Protein AF-A0A373BH10-F1 (afdb_monomer_lite)

Foldseek 3Di:
DPPCQPAPLVLCVQLVVLCLVVVVVCLVVLPDPLCLLPVLFDVVLLVCLLVCNVPPDVVSVVSLLCSLVVGDLVSQLVNLLVLVVGDCSCVSLVSSVHDPVLNVCSPVSPPC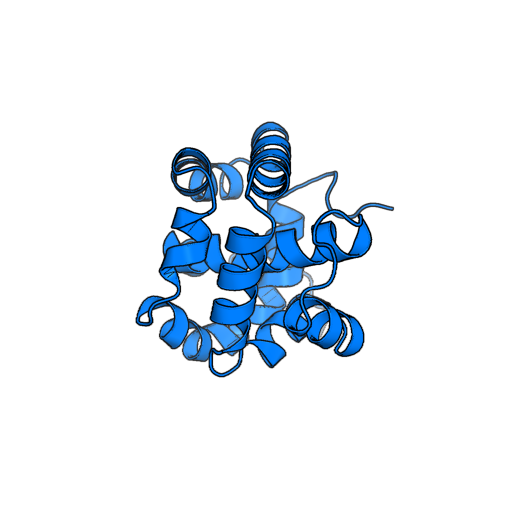PPPVNVVSSSSVSSVSSCSNSVVVVVPDPPPVPPPDDD

Structure (mmCIF, N/CA/C/O backbone):
data_AF-A0A373BH10-F1
#
_entry.id   AF-A0A373BH10-F1
#
loop_
_atom_site.group_PDB
_atom_site.id
_atom_site.type_symbol
_atom_site.label_atom_id
_atom_site.label_alt_id
_atom_site.label_comp_id
_atom_site.label_asym_id
_atom_site.label_entity_id
_atom_site.label_seq_id
_atom_site.pdbx_PDB_ins_code
_atom_site.Cartn_x
_atom_site.Cartn_y
_atom_site.Cartn_z
_atom_site.occupancy
_atom_site.B_iso_or_equiv
_atom_site.auth_seq_id
_atom_site.auth_comp_id
_atom_site.auth_asym_id
_atom_site.auth_atom_id
_atom_site.pdbx_PDB_model_num
ATOM 1 N N . MET A 1 1 ? -3.180 19.905 -7.928 1.00 34.56 1 MET A N 1
ATOM 2 C CA . MET A 1 1 ? -4.440 19.768 -7.172 1.00 34.56 1 MET A CA 1
ATOM 3 C C . MET A 1 1 ? -4.443 18.346 -6.662 1.00 34.56 1 MET A C 1
ATOM 5 O O . MET A 1 1 ? -4.764 17.440 -7.419 1.00 34.56 1 MET A O 1
ATOM 9 N N . ASP A 1 2 ? -3.934 18.172 -5.445 1.00 39.19 2 ASP A N 1
ATOM 10 C CA . ASP A 1 2 ? -3.845 16.901 -4.733 1.00 39.19 2 ASP A CA 1
ATOM 11 C C . ASP A 1 2 ? -5.236 16.294 -4.561 1.00 39.19 2 ASP A C 1
ATOM 13 O O . ASP A 1 2 ? -5.977 16.649 -3.647 1.00 39.19 2 ASP A O 1
ATOM 17 N N . TYR A 1 3 ? -5.592 15.374 -5.456 1.00 44.69 3 TYR A N 1
ATOM 18 C CA . TYR A 1 3 ? -6.850 14.620 -5.417 1.00 44.69 3 TYR A CA 1
ATOM 19 C C . TYR A 1 3 ? -7.019 13.789 -4.133 1.00 44.69 3 TYR A C 1
ATOM 21 O O . TYR A 1 3 ? -8.109 13.298 -3.859 1.00 44.69 3 TYR A O 1
ATOM 29 N N . PHE A 1 4 ? -5.952 13.638 -3.346 1.00 44.34 4 PHE A N 1
ATOM 30 C CA . PHE A 1 4 ? -5.971 12.934 -2.071 1.00 44.34 4 PHE A CA 1
ATOM 31 C C . PHE A 1 4 ? -6.701 13.746 -0.984 1.00 44.34 4 PHE A C 1
ATOM 33 O O . PHE A 1 4 ? -7.519 13.207 -0.255 1.00 44.34 4 PHE A O 1
ATOM 40 N N . SER A 1 5 ? -6.525 15.075 -0.957 1.00 43.53 5 SER A N 1
ATOM 41 C CA . SER A 1 5 ? -6.780 15.910 0.230 1.00 43.53 5 SER A CA 1
ATOM 42 C C . SER A 1 5 ? -8.254 16.153 0.610 1.00 43.53 5 SER A C 1
ATOM 44 O O . SER A 1 5 ? -8.510 16.936 1.525 1.00 43.53 5 SER A O 1
ATOM 46 N N . THR A 1 6 ? -9.249 15.593 -0.084 1.00 51.81 6 THR A N 1
ATOM 47 C CA . THR A 1 6 ? -10.666 15.902 0.224 1.00 51.81 6 THR A CA 1
ATOM 48 C C . THR A 1 6 ? -11.520 14.680 0.550 1.00 51.81 6 THR A C 1
ATOM 50 O O . THR A 1 6 ? -12.593 14.846 1.137 1.00 51.81 6 THR A O 1
ATOM 53 N N . ASN A 1 7 ? -11.088 13.455 0.221 1.00 64.00 7 ASN A N 1
ATOM 54 C CA . ASN A 1 7 ? -11.848 12.267 0.602 1.00 64.00 7 ASN A CA 1
ATOM 55 C C . ASN A 1 7 ? -11.078 10.960 0.337 1.00 64.00 7 ASN A C 1
ATOM 57 O O . ASN A 1 7 ? -11.044 10.492 -0.802 1.00 64.00 7 ASN A O 1
ATOM 61 N N . PHE A 1 8 ? -10.564 10.307 1.384 1.00 67.75 8 PHE A N 1
ATOM 62 C CA . PHE A 1 8 ? -10.016 8.944 1.298 1.00 67.75 8 PHE A CA 1
ATOM 63 C C . PHE A 1 8 ? -10.971 7.971 0.581 1.00 67.75 8 PHE A C 1
ATOM 65 O O . PHE A 1 8 ? -10.543 7.169 -0.243 1.00 67.75 8 PHE A O 1
ATOM 72 N N . LYS A 1 9 ? -12.287 8.106 0.801 1.00 70.44 9 LYS A N 1
ATOM 73 C CA . LYS A 1 9 ? -13.305 7.303 0.109 1.00 70.44 9 LYS A CA 1
ATOM 74 C C . LYS A 1 9 ? -13.446 7.652 -1.376 1.00 70.44 9 LYS A C 1
ATOM 76 O O . LYS A 1 9 ? -13.688 6.757 -2.175 1.00 70.44 9 LYS A O 1
ATOM 81 N N . ALA A 1 10 ? -13.292 8.918 -1.775 1.00 70.38 10 ALA A N 1
ATOM 82 C CA . ALA A 1 10 ? -13.313 9.283 -3.197 1.00 70.38 10 ALA A CA 1
ATOM 83 C C . ALA A 1 10 ? -12.036 8.833 -3.907 1.00 70.38 10 ALA A C 1
ATOM 85 O O . ALA A 1 10 ? -12.121 8.344 -5.027 1.00 70.38 10 ALA A O 1
ATOM 86 N N . PHE A 1 11 ? -10.879 8.950 -3.247 1.00 68.94 11 PHE A N 1
ATOM 87 C CA . PHE A 1 11 ? -9.632 8.357 -3.719 1.00 68.94 11 PHE A CA 1
ATOM 88 C C . PHE A 1 11 ? -9.819 6.855 -3.923 1.00 68.94 11 PHE A C 1
ATOM 90 O O . PHE A 1 11 ? -9.593 6.360 -5.022 1.00 68.94 11 PHE A O 1
ATOM 97 N N . PHE A 1 12 ? -10.323 6.161 -2.900 1.00 71.88 12 PHE A N 1
ATOM 98 C CA . PHE A 1 12 ? -10.641 4.747 -2.989 1.00 71.88 12 PHE A CA 1
ATOM 99 C C . PHE A 1 12 ? -11.562 4.495 -4.187 1.00 71.88 12 PHE A C 1
ATOM 101 O O . PHE A 1 12 ? -11.124 3.917 -5.163 1.00 71.88 12 PHE A O 1
ATOM 108 N N . ASN A 1 13 ? -12.771 5.046 -4.238 1.00 72.88 13 ASN A N 1
ATOM 109 C CA . ASN A 1 13 ? -13.687 4.794 -5.355 1.00 72.88 13 ASN A CA 1
ATOM 110 C C . ASN A 1 13 ? -13.104 5.123 -6.747 1.00 72.88 13 ASN A C 1
ATOM 112 O O . ASN A 1 13 ? -13.363 4.379 -7.690 1.00 72.88 13 ASN A O 1
ATOM 116 N N . ALA A 1 14 ? -12.306 6.186 -6.886 1.00 72.62 14 ALA A N 1
ATOM 117 C CA . ALA A 1 14 ? -11.743 6.610 -8.169 1.00 72.62 14 ALA A CA 1
ATOM 118 C C . ALA A 1 14 ? -10.752 5.596 -8.755 1.00 72.62 14 ALA A C 1
ATOM 120 O O . ALA A 1 14 ? -10.848 5.259 -9.933 1.00 72.62 14 ALA A O 1
ATOM 121 N N . TYR A 1 15 ? -9.816 5.098 -7.945 1.00 70.56 15 TYR A N 1
ATOM 122 C CA . TYR A 1 15 ? -8.812 4.136 -8.414 1.00 70.56 15 TYR A CA 1
ATOM 123 C C . TYR A 1 15 ? -9.309 2.696 -8.298 1.00 70.56 15 TYR A C 1
ATOM 125 O O . TYR A 1 15 ? -8.893 1.818 -9.046 1.00 70.56 15 TYR A O 1
ATOM 133 N N . PHE A 1 16 ? -10.234 2.442 -7.379 1.00 72.19 16 PHE A N 1
ATOM 134 C CA . PHE A 1 16 ? -10.608 1.093 -6.997 1.00 72.19 16 PHE A CA 1
ATOM 135 C C . PHE A 1 16 ? -11.671 0.465 -7.902 1.00 72.19 16 PHE A C 1
ATOM 137 O O . PHE A 1 16 ? -11.666 -0.744 -8.127 1.00 72.19 16 PHE A O 1
ATOM 144 N N . LEU A 1 17 ? -12.516 1.290 -8.530 1.00 69.00 17 LEU A N 1
ATOM 145 C CA . LEU A 1 17 ? -13.363 0.845 -9.642 1.00 69.00 17 LEU A CA 1
ATOM 146 C C . LEU A 1 17 ? -12.530 0.312 -10.820 1.00 69.00 17 LEU A C 1
ATOM 148 O O . LEU A 1 17 ? -12.974 -0.601 -11.512 1.00 69.00 17 LEU A O 1
ATOM 152 N N . ALA A 1 18 ? -11.317 0.839 -11.026 1.00 70.44 18 ALA A N 1
ATOM 153 C CA . ALA A 1 18 ? -10.430 0.400 -12.102 1.00 70.44 18 ALA A CA 1
ATOM 154 C C . ALA A 1 18 ? -9.755 -0.955 -11.815 1.00 70.44 18 ALA A C 1
ATOM 156 O O . ALA A 1 18 ? -9.491 -1.705 -12.753 1.00 70.44 18 ALA A O 1
ATOM 157 N N . VAL A 1 19 ? -9.526 -1.306 -10.542 1.00 69.94 19 VAL A N 1
ATOM 158 C CA . VAL A 1 19 ? -9.012 -2.633 -10.128 1.00 69.94 19 VAL A CA 1
ATOM 159 C C . VAL A 1 19 ? -10.114 -3.669 -9.887 1.00 69.94 19 VAL A C 1
ATOM 161 O O . VAL A 1 19 ? -9.826 -4.862 -9.860 1.00 69.94 19 VAL A O 1
ATOM 164 N N . LEU A 1 20 ? -11.385 -3.265 -9.794 1.00 71.62 20 LEU A N 1
ATOM 165 C CA . LEU A 1 20 ? -12.534 -4.173 -9.671 1.00 71.62 20 LEU A CA 1
ATOM 166 C C . LEU A 1 20 ? -12.605 -5.293 -10.738 1.00 71.62 20 LEU A C 1
ATOM 168 O O . LEU A 1 20 ? -12.867 -6.436 -10.366 1.00 71.62 20 LEU A O 1
ATOM 172 N N . PRO A 1 21 ? -12.360 -5.052 -12.046 1.00 69.12 21 PRO A N 1
ATOM 173 C CA . PRO A 1 21 ? -12.325 -6.133 -13.041 1.00 69.12 21 PRO A CA 1
ATOM 174 C C . PRO A 1 21 ? -11.167 -7.115 -12.818 1.00 69.12 21 PRO A C 1
ATOM 176 O O . PRO A 1 21 ? -11.269 -8.280 -13.198 1.00 69.12 21 PRO A O 1
ATOM 179 N N . LEU A 1 22 ? -10.098 -6.664 -12.159 1.00 68.31 22 LEU A N 1
ATOM 180 C CA . LEU A 1 22 ? -8.976 -7.497 -11.742 1.00 68.31 22 LEU A CA 1
ATOM 181 C C . LEU A 1 22 ? -9.258 -8.196 -10.406 1.00 68.31 22 LEU A C 1
ATOM 183 O O . LEU A 1 22 ? -8.440 -8.992 -9.971 1.00 68.31 22 LEU A O 1
ATOM 187 N N . PHE A 1 23 ? -10.409 -7.980 -9.757 1.00 67.62 23 PHE A N 1
ATOM 188 C CA . PHE A 1 23 ? -10.673 -8.525 -8.424 1.00 67.62 23 PHE A CA 1
ATOM 189 C C . PHE A 1 23 ? -10.503 -10.043 -8.359 1.00 67.62 23 PHE A C 1
ATOM 191 O O . PHE A 1 23 ? -9.797 -10.534 -7.490 1.00 67.62 23 PHE A O 1
ATOM 198 N N . ASN A 1 24 ? -11.050 -10.787 -9.325 1.00 64.38 24 ASN A N 1
ATOM 199 C CA . ASN A 1 24 ? -10.897 -12.247 -9.375 1.00 64.38 24 ASN A CA 1
ATOM 200 C C . ASN A 1 24 ? -9.435 -12.706 -9.503 1.00 64.38 24 ASN A C 1
ATOM 202 O O . ASN A 1 24 ? -9.092 -13.788 -9.034 1.00 64.38 24 ASN A O 1
ATOM 206 N N . HIS A 1 25 ? -8.590 -11.884 -10.121 1.00 66.19 25 HIS A N 1
ATOM 207 C CA . HIS A 1 25 ? -7.151 -12.107 -10.233 1.00 66.19 25 HIS A CA 1
ATOM 208 C C . HIS A 1 25 ? -6.435 -11.738 -8.927 1.00 66.19 25 HIS A C 1
ATOM 210 O O . HIS A 1 25 ? -5.612 -12.495 -8.413 1.00 66.19 25 HIS A O 1
ATOM 216 N N . LEU A 1 26 ? -6.861 -10.632 -8.315 1.00 63.69 26 LEU A N 1
ATOM 217 C CA . LEU A 1 26 ? -6.386 -10.149 -7.027 1.00 63.69 26 LEU A CA 1
ATOM 218 C C . LEU A 1 26 ? -6.796 -11.052 -5.855 1.00 63.69 26 LEU A C 1
ATOM 220 O O . LEU A 1 26 ? -6.179 -10.980 -4.806 1.00 63.69 26 LEU A O 1
ATOM 224 N N . ILE A 1 27 ? -7.762 -11.966 -5.990 1.00 63.12 27 ILE A N 1
ATOM 225 C CA . ILE A 1 27 ? -8.034 -12.969 -4.939 1.00 63.12 27 ILE A CA 1
ATOM 226 C C . ILE A 1 27 ? -6.807 -13.869 -4.704 1.00 63.12 27 ILE A C 1
ATOM 228 O O . ILE A 1 27 ? -6.600 -14.325 -3.579 1.00 63.12 27 ILE A O 1
ATOM 232 N N . SER A 1 28 ? -5.944 -14.068 -5.713 1.00 60.88 28 SER A N 1
ATOM 233 C CA . SER A 1 28 ? -4.648 -14.741 -5.519 1.00 60.88 28 SER A CA 1
ATOM 234 C C . SER A 1 28 ? -3.785 -14.021 -4.476 1.00 60.88 28 SER A C 1
ATOM 236 O O . SER A 1 28 ? -3.043 -14.673 -3.740 1.00 60.88 28 SER A O 1
ATOM 238 N N . PHE A 1 29 ? -3.965 -12.702 -4.330 1.00 61.38 29 PHE A N 1
ATOM 239 C CA . PHE A 1 29 ? -3.232 -11.886 -3.370 1.00 61.38 29 PHE A CA 1
ATOM 240 C C . PHE A 1 29 ? -3.595 -12.242 -1.922 1.00 61.38 29 PHE A C 1
ATOM 242 O O . PHE A 1 29 ? -2.766 -12.137 -1.024 1.00 61.38 29 PHE A O 1
ATOM 249 N N . LYS A 1 30 ? -4.825 -12.722 -1.694 1.00 58.00 30 LYS A N 1
ATOM 250 C CA . LYS A 1 30 ? -5.349 -13.098 -0.372 1.00 58.00 30 LYS A CA 1
ATOM 251 C C . LYS A 1 30 ? -4.724 -14.393 0.179 1.00 58.00 30 LYS A C 1
ATOM 253 O O . LYS A 1 30 ? -4.874 -14.688 1.361 1.00 58.00 30 LYS A O 1
ATOM 258 N N . GLY A 1 31 ? -4.075 -15.198 -0.672 1.00 51.41 31 GLY A N 1
ATOM 259 C CA . GLY A 1 31 ? -3.571 -16.534 -0.320 1.00 51.41 31 GLY A CA 1
ATOM 260 C C . GLY A 1 31 ? -2.049 -16.678 -0.233 1.00 51.41 31 GLY A C 1
ATOM 261 O O . GLY A 1 31 ? -1.578 -17.652 0.357 1.00 51.41 31 GLY A O 1
ATOM 262 N N . TYR A 1 32 ? -1.284 -15.750 -0.809 1.00 50.00 32 TYR A N 1
ATOM 263 C CA . TYR A 1 32 ? 0.180 -15.776 -0.797 1.00 50.00 32 TYR A CA 1
ATOM 264 C C . TYR A 1 32 ? 0.751 -14.834 0.272 1.00 50.00 32 TYR A C 1
ATOM 266 O O . TYR A 1 32 ? 0.016 -14.090 0.910 1.00 50.00 32 TYR A O 1
ATOM 274 N N . ASP A 1 33 ? 2.062 -14.926 0.510 1.00 50.44 33 ASP A N 1
ATOM 275 C CA . ASP A 1 33 ? 2.910 -14.304 1.554 1.00 50.44 33 ASP A CA 1
ATOM 276 C C . ASP A 1 33 ? 2.875 -12.748 1.614 1.00 50.44 33 ASP A C 1
ATOM 278 O O . ASP A 1 33 ? 3.800 -12.099 2.104 1.00 50.44 33 ASP A O 1
ATOM 282 N N . MET A 1 34 ? 1.818 -12.136 1.086 1.00 49.19 34 MET A N 1
ATOM 283 C CA . MET A 1 34 ? 1.585 -10.708 0.915 1.00 49.19 34 MET A CA 1
ATOM 284 C C . MET A 1 34 ? 1.213 -9.957 2.193 1.00 49.19 34 MET A C 1
ATOM 286 O O . MET A 1 34 ? 1.361 -8.735 2.243 1.00 49.19 34 MET A O 1
ATOM 290 N N . LEU A 1 35 ? 0.857 -10.694 3.250 1.00 51.94 35 LEU A N 1
ATOM 291 C CA . LEU A 1 35 ? 0.596 -10.235 4.626 1.00 51.94 35 LEU A CA 1
ATOM 292 C C . LEU A 1 35 ? 1.745 -9.429 5.276 1.00 51.94 35 LEU A C 1
ATOM 294 O O . LEU A 1 35 ? 1.677 -9.070 6.448 1.00 51.94 35 LEU A O 1
ATOM 298 N N . LYS A 1 36 ? 2.820 -9.118 4.543 1.00 57.72 36 LYS A N 1
ATOM 299 C CA . LYS A 1 36 ? 3.922 -8.281 5.025 1.00 57.72 36 LYS A CA 1
ATOM 300 C C . LYS A 1 36 ? 3.620 -6.797 4.955 1.00 57.72 36 LYS A C 1
ATOM 302 O O . LYS A 1 36 ? 4.159 -6.072 5.772 1.00 57.72 36 LYS A O 1
ATOM 307 N N . MET A 1 37 ? 2.771 -6.317 4.042 1.00 65.19 37 MET A N 1
ATOM 308 C CA . MET A 1 37 ? 2.500 -4.870 3.972 1.00 65.19 37 MET A CA 1
ATOM 309 C C . MET A 1 37 ? 1.801 -4.374 5.248 1.00 65.19 37 MET A C 1
ATOM 311 O O . MET A 1 37 ? 2.101 -3.283 5.721 1.00 65.19 37 MET A O 1
ATOM 315 N N . ILE A 1 38 ? 0.928 -5.201 5.838 1.00 65.06 38 ILE A N 1
ATOM 316 C CA . ILE A 1 38 ? 0.374 -4.977 7.178 1.00 65.06 38 ILE A CA 1
ATOM 317 C C . ILE A 1 38 ? 1.445 -5.094 8.253 1.00 65.06 38 ILE A C 1
ATOM 319 O O . ILE A 1 38 ? 1.434 -4.293 9.170 1.00 65.06 38 ILE A O 1
ATOM 323 N N . ASP A 1 39 ? 2.358 -6.058 8.158 1.00 65.81 39 ASP A N 1
ATOM 324 C CA . ASP A 1 39 ? 3.448 -6.211 9.133 1.00 65.81 39 ASP A CA 1
ATOM 325 C C . ASP A 1 39 ? 4.362 -4.967 9.172 1.00 65.81 39 ASP A C 1
ATOM 327 O O . ASP A 1 39 ? 4.868 -4.589 10.223 1.00 65.81 39 ASP A O 1
ATOM 331 N N . VAL A 1 40 ? 4.502 -4.287 8.027 1.00 71.94 40 VAL A N 1
ATOM 332 C CA . VAL A 1 40 ? 5.224 -3.014 7.874 1.00 71.94 40 VAL A CA 1
ATOM 333 C C . VAL A 1 40 ? 4.427 -1.808 8.393 1.00 71.94 40 VAL A C 1
ATOM 335 O O . VAL A 1 40 ? 5.011 -0.783 8.747 1.00 71.94 40 VAL A O 1
ATOM 338 N N . LEU A 1 41 ? 3.097 -1.900 8.437 1.00 74.44 41 LEU A N 1
ATOM 339 C CA . LEU A 1 41 ? 2.208 -0.815 8.852 1.00 74.44 41 LEU A CA 1
ATOM 340 C C . LEU A 1 41 ? 1.662 -1.051 10.264 1.00 74.44 41 LEU A C 1
ATOM 342 O O . LEU A 1 41 ? 1.651 -2.150 10.804 1.00 74.44 41 LEU A O 1
ATOM 346 N N . ASP A 1 42 ? 1.176 0.005 10.910 1.00 74.50 42 ASP A N 1
ATOM 347 C CA . ASP A 1 42 ? 0.613 -0.153 12.250 1.00 74.50 42 ASP A CA 1
ATOM 348 C C . ASP A 1 42 ? -0.701 -0.961 12.192 1.00 74.50 42 ASP A C 1
ATOM 350 O O . ASP A 1 42 ? -1.594 -0.663 11.397 1.00 74.50 42 ASP A O 1
ATOM 354 N N . GLN A 1 43 ? -0.875 -1.956 13.070 1.00 72.62 43 GLN A N 1
ATOM 355 C CA . GLN A 1 43 ? -2.113 -2.751 13.134 1.00 72.62 43 GLN A CA 1
ATOM 356 C C . GLN A 1 43 ? -3.372 -1.896 13.342 1.00 72.62 43 GLN A C 1
ATOM 358 O O . GLN A 1 43 ? -4.469 -2.290 12.935 1.00 72.62 43 GLN A O 1
ATOM 363 N N . ARG A 1 44 ? -3.252 -0.717 13.966 1.00 76.75 44 ARG A N 1
ATOM 364 C CA . ARG A 1 44 ? -4.375 0.218 14.115 1.00 76.75 44 ARG A CA 1
ATOM 365 C C . ARG A 1 44 ? -4.835 0.747 12.769 1.00 76.75 44 ARG A C 1
ATOM 367 O O . ARG A 1 44 ? -6.012 1.043 12.621 1.00 76.75 44 ARG 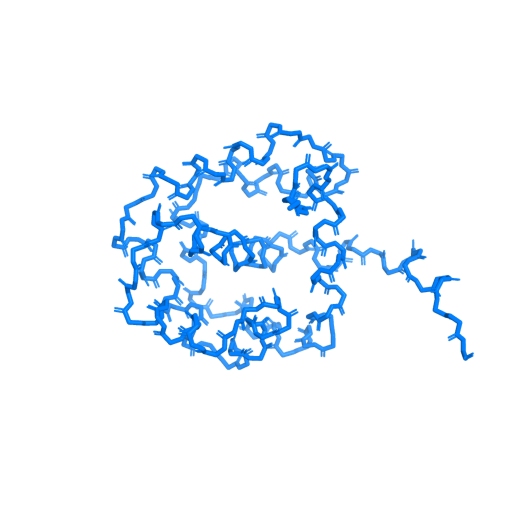A O 1
ATOM 374 N N . LEU A 1 45 ? -3.938 0.872 11.803 1.00 78.31 45 LEU A N 1
ATOM 375 C CA . LEU A 1 45 ? -4.250 1.332 10.458 1.00 78.31 45 LEU A CA 1
ATOM 376 C C . LEU A 1 45 ? -5.172 0.335 9.762 1.00 78.31 45 LEU A C 1
ATOM 378 O O . LEU A 1 45 ? -6.223 0.710 9.263 1.00 78.31 45 LEU A O 1
ATOM 382 N N . VAL A 1 46 ? -4.846 -0.951 9.858 1.00 78.81 46 VAL A N 1
ATOM 383 C CA . VAL A 1 46 ? -5.675 -2.046 9.342 1.00 78.81 46 VAL A CA 1
ATOM 384 C C . VAL A 1 46 ? -7.055 -2.049 9.989 1.00 78.81 46 VAL A C 1
ATOM 386 O O . VAL A 1 46 ? -8.069 -2.072 9.301 1.00 78.81 46 VAL A O 1
ATOM 389 N N . GLN A 1 47 ? -7.107 -1.975 11.321 1.00 76.94 47 GLN A N 1
ATOM 390 C CA . GLN A 1 47 ? -8.376 -2.019 12.052 1.00 76.94 47 GLN A CA 1
ATOM 391 C C . GLN A 1 47 ? -9.261 -0.803 11.766 1.00 76.94 47 GLN A C 1
ATOM 393 O O . GLN A 1 47 ? -10.483 -0.925 11.714 1.00 76.94 47 GLN A O 1
ATOM 398 N N . ASN A 1 48 ? -8.655 0.369 11.566 1.00 82.44 48 ASN A N 1
ATOM 399 C CA . ASN A 1 48 ? -9.386 1.591 11.253 1.00 82.44 48 ASN A CA 1
ATOM 400 C C . ASN A 1 48 ? -9.670 1.753 9.752 1.00 82.44 48 ASN A C 1
ATOM 402 O O . ASN A 1 48 ? -10.449 2.634 9.404 1.00 82.44 48 ASN A O 1
ATOM 406 N N . PHE A 1 49 ? -9.106 0.920 8.871 1.00 83.06 49 PHE A N 1
ATOM 407 C CA . PHE A 1 49 ? -9.258 1.043 7.419 1.00 83.06 49 PHE A CA 1
ATOM 408 C C . PHE A 1 49 ? -10.718 0.913 6.978 1.00 83.06 49 PHE A C 1
ATOM 410 O O . PHE A 1 49 ? -11.260 1.808 6.331 1.00 83.06 49 PHE A O 1
ATOM 417 N N . THR A 1 50 ? -11.400 -0.161 7.385 1.00 79.06 50 THR A N 1
ATOM 418 C CA . THR A 1 50 ? -12.817 -0.375 7.047 1.00 79.06 50 THR A CA 1
ATOM 419 C C . THR A 1 50 ? -13.693 0.748 7.607 1.00 79.06 50 THR A C 1
ATOM 421 O O . THR A 1 50 ? -14.604 1.232 6.935 1.00 79.06 50 THR A O 1
ATOM 424 N N . GLN A 1 51 ? -13.380 1.227 8.815 1.00 80.19 51 GLN A N 1
ATOM 425 C CA . GLN A 1 51 ? -14.074 2.363 9.421 1.00 80.19 51 GLN A CA 1
ATOM 426 C C . GLN A 1 51 ? -13.819 3.663 8.644 1.00 80.19 51 GLN A C 1
ATOM 428 O O . GLN A 1 51 ? -14.749 4.442 8.457 1.00 80.19 51 GLN A O 1
ATOM 433 N N . ALA A 1 52 ? -12.599 3.890 8.156 1.00 79.25 52 ALA A N 1
ATOM 434 C CA . ALA A 1 52 ? -12.241 5.049 7.345 1.00 79.25 52 ALA A CA 1
ATOM 435 C C . ALA A 1 52 ? -12.895 5.014 5.956 1.00 79.25 52 ALA A C 1
ATOM 437 O O . ALA A 1 52 ? -13.235 6.059 5.410 1.00 79.25 52 ALA A O 1
ATOM 438 N N . LEU A 1 53 ? -13.150 3.831 5.394 1.00 73.50 53 LEU A N 1
ATOM 439 C CA . LEU A 1 53 ? -13.947 3.704 4.170 1.00 73.50 53 LEU A CA 1
ATOM 440 C C . LEU A 1 53 ? -15.422 4.051 4.393 1.00 73.50 53 LEU A C 1
ATOM 442 O O . LEU A 1 53 ? -16.054 4.689 3.547 1.00 73.50 53 LEU A O 1
ATOM 446 N N . GLN A 1 54 ? -15.980 3.647 5.533 1.00 74.31 54 GLN A N 1
ATOM 447 C CA . GLN A 1 54 ? -17.369 3.944 5.887 1.00 74.31 54 GLN A CA 1
ATOM 448 C C . GLN A 1 54 ? -17.553 5.415 6.287 1.00 74.31 54 GLN A C 1
ATOM 450 O O . GLN A 1 54 ? -18.517 6.060 5.872 1.00 74.31 54 GLN A O 1
ATOM 455 N N . SER A 1 55 ? -16.606 5.948 7.057 1.00 73.31 55 SER A N 1
ATOM 456 C CA . SER A 1 55 ? -16.584 7.303 7.595 1.00 73.31 55 SER A CA 1
ATOM 457 C C . SER A 1 55 ? -15.186 7.909 7.409 1.00 73.31 55 SER A C 1
ATOM 459 O O . SER A 1 55 ? -14.380 7.867 8.344 1.00 73.31 55 SER A O 1
ATOM 461 N N . PRO A 1 56 ? -14.885 8.486 6.231 1.00 67.44 56 PRO A N 1
ATOM 462 C CA . PRO A 1 56 ? -13.570 9.045 5.937 1.00 67.44 56 PRO A CA 1
ATOM 463 C C . PRO A 1 56 ? -13.237 10.179 6.901 1.00 67.44 56 PRO A C 1
ATOM 465 O O . PRO A 1 56 ? -13.941 11.187 6.974 1.00 67.44 56 PRO A O 1
ATOM 468 N N . THR A 1 57 ? -12.154 9.996 7.652 1.00 70.06 57 THR A N 1
ATOM 469 C CA . THR A 1 57 ? -11.588 11.011 8.535 1.00 70.06 57 THR A CA 1
ATOM 470 C C . THR A 1 57 ? -10.204 11.412 8.028 1.00 70.06 57 THR A C 1
ATOM 472 O O . THR A 1 57 ? -9.423 10.541 7.646 1.00 70.06 57 THR A O 1
ATOM 475 N N . PRO A 1 58 ? -9.847 12.707 8.087 1.00 72.06 58 PRO A N 1
ATOM 476 C CA . PRO A 1 58 ? -8.498 13.162 7.727 1.00 72.06 58 PRO A CA 1
ATOM 477 C C . PRO A 1 58 ? -7.416 12.525 8.616 1.00 72.06 58 PRO A C 1
ATOM 479 O O . PRO A 1 58 ? -6.283 12.330 8.199 1.00 72.06 58 PRO A O 1
ATOM 482 N N . GLN A 1 59 ? -7.799 12.111 9.826 1.00 77.00 59 GLN A N 1
ATOM 483 C CA . GLN A 1 59 ? -6.937 11.396 10.765 1.00 77.00 59 GLN A CA 1
ATOM 484 C C . GLN A 1 59 ? -6.433 10.065 10.201 1.00 77.00 59 GLN A C 1
ATOM 486 O O . GLN A 1 59 ? -5.302 9.685 10.482 1.00 77.00 59 GLN A O 1
ATOM 491 N N . PHE A 1 60 ? -7.248 9.359 9.410 1.00 81.00 60 PHE A N 1
ATOM 492 C CA . PHE A 1 60 ? -6.824 8.106 8.795 1.00 81.00 60 PHE A CA 1
ATOM 493 C C . PHE A 1 60 ? -5.750 8.337 7.726 1.00 81.00 60 PHE A C 1
ATOM 495 O O . PHE A 1 60 ? -4.786 7.582 7.645 1.00 81.00 60 PHE A O 1
ATOM 502 N N . GLU A 1 61 ? -5.884 9.409 6.944 1.00 75.50 61 GLU A N 1
ATOM 503 C CA . GLU A 1 61 ? -4.890 9.798 5.938 1.00 75.50 61 GLU A CA 1
ATOM 504 C C . GLU A 1 61 ? -3.557 10.156 6.598 1.00 75.50 61 GLU A C 1
ATOM 506 O O . GLU A 1 61 ? -2.509 9.658 6.193 1.00 75.50 61 GLU A O 1
ATOM 511 N N . GLU A 1 62 ? -3.595 10.942 7.678 1.00 81.94 62 GLU A N 1
ATOM 512 C CA . GLU A 1 62 ? -2.400 11.245 8.469 1.00 81.94 62 GLU A CA 1
ATOM 513 C C . GLU A 1 62 ? -1.778 9.974 9.065 1.00 81.94 62 GLU A C 1
ATOM 515 O O . GLU A 1 62 ? -0.558 9.828 9.066 1.00 81.94 62 GLU A O 1
ATOM 520 N N . GLN A 1 63 ? -2.594 9.029 9.543 1.00 82.44 63 GLN A N 1
ATOM 521 C CA . GLN A 1 63 ? -2.105 7.742 10.039 1.00 82.44 63 GLN A CA 1
ATOM 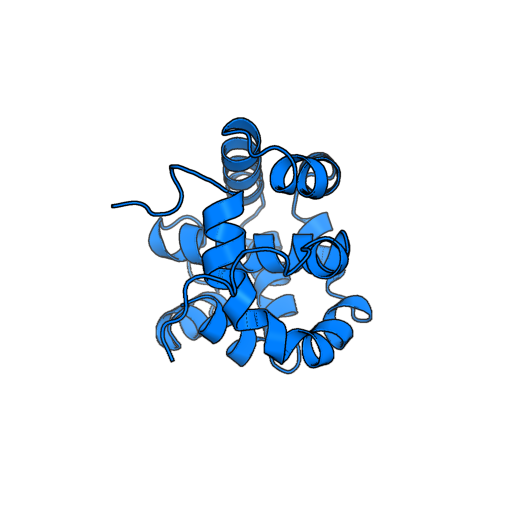522 C C . GLN A 1 63 ? -1.441 6.916 8.935 1.00 82.44 63 GLN A C 1
ATOM 524 O O . GLN A 1 63 ? -0.385 6.345 9.193 1.00 82.44 63 GLN A O 1
ATOM 529 N N . LEU A 1 64 ? -2.020 6.870 7.731 1.00 81.69 64 LEU A N 1
ATOM 530 C CA . LEU A 1 64 ? -1.452 6.212 6.549 1.00 81.69 64 LEU A CA 1
ATOM 531 C C . LEU A 1 64 ? -0.091 6.801 6.186 1.00 81.69 64 LEU A C 1
ATOM 533 O O . LEU A 1 64 ? 0.886 6.065 6.044 1.00 81.69 64 LEU A O 1
ATOM 537 N N . ASP A 1 65 ? -0.013 8.125 6.121 1.00 82.75 65 ASP A N 1
ATOM 538 C CA . ASP A 1 65 ? 1.213 8.839 5.781 1.00 82.75 65 ASP A CA 1
ATOM 539 C C . ASP A 1 65 ? 2.300 8.612 6.818 1.00 82.75 65 ASP A C 1
ATOM 541 O O . ASP A 1 65 ? 3.432 8.280 6.476 1.00 82.75 65 ASP A O 1
ATOM 545 N N . GLN A 1 66 ? 1.949 8.728 8.097 1.00 83.50 66 GLN A N 1
ATOM 546 C CA . GLN A 1 66 ? 2.876 8.447 9.184 1.00 83.50 66 GLN A CA 1
ATOM 547 C C . GLN A 1 66 ? 3.268 6.970 9.222 1.00 83.50 66 GLN A C 1
ATOM 549 O O . GLN A 1 66 ? 4.418 6.671 9.514 1.00 83.50 66 GLN A O 1
ATOM 554 N N . GLY A 1 67 ? 2.363 6.043 8.907 1.00 83.19 67 GLY A N 1
ATOM 555 C CA . GLY A 1 67 ? 2.665 4.614 8.822 1.00 83.19 67 GLY A CA 1
ATOM 556 C C . GLY A 1 67 ? 3.736 4.329 7.772 1.00 83.19 67 GLY A C 1
ATOM 557 O O . GLY A 1 67 ? 4.731 3.678 8.071 1.00 83.19 67 GLY A O 1
ATOM 558 N N . ILE A 1 68 ? 3.584 4.901 6.576 1.00 83.06 68 ILE A N 1
ATOM 559 C CA . ILE A 1 68 ? 4.559 4.750 5.490 1.00 83.06 68 ILE A CA 1
ATOM 560 C C . ILE A 1 68 ? 5.872 5.476 5.819 1.00 83.06 68 ILE A C 1
ATOM 562 O O . ILE A 1 68 ? 6.945 4.927 5.596 1.00 83.06 68 ILE A O 1
ATOM 566 N N . LEU A 1 69 ? 5.821 6.691 6.372 1.00 83.81 69 LEU A N 1
ATOM 567 C CA . LEU A 1 69 ? 7.024 7.471 6.690 1.00 83.81 69 LEU A CA 1
ATOM 568 C C . LEU A 1 69 ? 7.825 6.905 7.873 1.00 83.81 69 LEU A C 1
ATOM 570 O O . LEU A 1 69 ? 9.043 7.094 7.922 1.00 83.81 69 LEU A O 1
ATOM 574 N N . ASN A 1 70 ? 7.155 6.241 8.818 1.00 84.88 70 ASN A N 1
ATOM 575 C CA . ASN A 1 70 ? 7.792 5.604 9.972 1.00 84.88 70 ASN A CA 1
ATOM 576 C C . ASN A 1 70 ? 8.312 4.195 9.666 1.00 84.88 70 ASN A C 1
ATOM 578 O O . ASN A 1 70 ? 9.211 3.731 10.369 1.00 84.88 70 ASN A O 1
ATOM 582 N N . ALA A 1 71 ? 7.779 3.527 8.641 1.00 83.25 71 ALA A N 1
ATOM 583 C CA . ALA A 1 71 ? 8.297 2.251 8.170 1.00 83.25 71 ALA A CA 1
ATOM 584 C C . ALA A 1 71 ? 9.738 2.393 7.657 1.00 83.25 71 ALA A C 1
ATOM 586 O O . ALA A 1 71 ? 10.126 3.411 7.070 1.00 83.25 71 ALA A O 1
ATOM 587 N N . SER A 1 72 ? 10.562 1.364 7.870 1.00 82.75 72 SER A N 1
ATOM 588 C CA . SER A 1 72 ? 11.928 1.395 7.351 1.00 82.75 72 SER A CA 1
ATOM 589 C C . SER A 1 72 ? 11.942 1.244 5.828 1.00 82.75 72 SER A C 1
ATOM 591 O O . SER A 1 72 ? 11.126 0.533 5.244 1.00 82.75 72 SER A O 1
ATOM 593 N N . ASP A 1 73 ? 12.916 1.871 5.160 1.00 81.88 73 ASP A N 1
ATOM 594 C CA . ASP A 1 73 ? 13.068 1.743 3.705 1.00 81.88 73 ASP A CA 1
ATOM 595 C C . ASP A 1 73 ? 13.218 0.270 3.274 1.00 81.88 73 ASP A C 1
ATOM 597 O O . ASP A 1 73 ? 12.749 -0.110 2.206 1.00 81.88 73 ASP A O 1
ATOM 601 N N . LEU A 1 74 ? 13.825 -0.571 4.124 1.00 81.69 74 LEU A N 1
ATOM 602 C CA . LEU A 1 74 ? 13.968 -2.012 3.899 1.00 81.69 74 LEU A CA 1
ATOM 603 C C . LEU A 1 74 ? 12.615 -2.734 3.916 1.00 81.69 74 LEU A C 1
ATOM 605 O O . LEU A 1 74 ? 12.343 -3.551 3.039 1.00 81.69 74 LEU A O 1
ATOM 609 N N . GLU A 1 75 ? 11.781 -2.432 4.907 1.00 81.44 75 GLU A N 1
ATOM 610 C CA . GLU A 1 75 ? 10.438 -2.989 5.055 1.00 81.44 75 GLU A CA 1
ATOM 611 C C . GLU A 1 75 ? 9.534 -2.582 3.893 1.00 81.44 75 GLU A C 1
ATOM 613 O O . GLU A 1 75 ? 8.926 -3.443 3.257 1.00 81.44 75 GLU A O 1
ATOM 618 N N . LEU A 1 76 ? 9.525 -1.290 3.548 1.00 80.88 76 LEU A N 1
ATOM 619 C CA . LEU A 1 76 ? 8.787 -0.776 2.396 1.00 80.88 76 LEU A CA 1
ATOM 620 C C . LEU A 1 76 ? 9.253 -1.438 1.098 1.00 80.88 76 LEU A C 1
ATOM 622 O O . LEU A 1 76 ? 8.426 -1.889 0.310 1.00 80.88 76 LEU A O 1
ATOM 626 N N . ASN A 1 77 ? 10.568 -1.556 0.890 1.00 81.75 77 ASN A N 1
ATOM 627 C CA . ASN A 1 77 ? 11.120 -2.181 -0.311 1.00 81.75 77 ASN A CA 1
ATOM 628 C C . ASN A 1 77 ? 10.701 -3.643 -0.424 1.00 81.75 77 ASN A C 1
ATOM 630 O O . ASN A 1 77 ? 10.279 -4.096 -1.486 1.00 81.75 77 ASN A O 1
ATOM 634 N N . HIS A 1 78 ? 10.785 -4.370 0.685 1.00 81.75 78 HIS A N 1
ATOM 635 C CA . HIS A 1 78 ? 10.413 -5.769 0.732 1.00 81.75 78 HIS A CA 1
ATOM 636 C C . HIS A 1 78 ? 8.915 -5.963 0.478 1.00 81.75 78 HIS A C 1
ATOM 638 O O . HIS A 1 78 ? 8.544 -6.856 -0.279 1.00 81.75 78 HIS A O 1
ATOM 644 N N . ALA A 1 79 ? 8.064 -5.107 1.045 1.00 79.19 79 ALA A N 1
ATOM 645 C CA . ALA A 1 79 ? 6.621 -5.177 0.863 1.00 79.19 79 ALA A CA 1
ATOM 646 C C . ALA A 1 79 ? 6.199 -4.804 -0.572 1.00 79.19 79 ALA A C 1
ATOM 648 O O . ALA A 1 79 ? 5.416 -5.51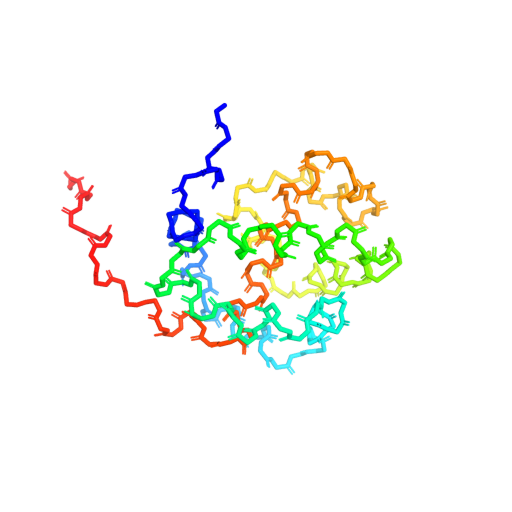9 -1.191 1.00 79.19 79 ALA A O 1
ATOM 649 N N . VAL A 1 80 ? 6.799 -3.759 -1.150 1.00 81.44 80 VAL A N 1
ATOM 650 C CA . VAL A 1 80 ? 6.597 -3.368 -2.556 1.00 81.44 80 VAL A CA 1
ATOM 651 C C . VAL A 1 80 ? 7.098 -4.450 -3.514 1.00 81.44 80 VAL A C 1
ATOM 653 O O . VAL A 1 80 ? 6.416 -4.796 -4.474 1.00 81.44 80 VAL A O 1
ATOM 656 N N . THR A 1 81 ? 8.269 -5.029 -3.250 1.00 81.69 81 THR A N 1
ATOM 657 C CA . THR A 1 81 ? 8.813 -6.131 -4.056 1.00 81.69 81 THR A CA 1
ATOM 658 C C . THR A 1 81 ? 7.932 -7.372 -3.957 1.00 81.69 81 THR A C 1
ATOM 660 O O . THR A 1 81 ? 7.690 -8.025 -4.966 1.00 81.69 81 THR A O 1
ATOM 663 N N . ALA A 1 82 ? 7.420 -7.689 -2.764 1.00 79.12 82 ALA A N 1
ATOM 664 C CA . ALA A 1 82 ? 6.471 -8.779 -2.569 1.00 79.12 82 ALA A CA 1
ATOM 665 C C . ALA A 1 82 ? 5.176 -8.539 -3.355 1.00 79.12 82 ALA A C 1
ATOM 667 O O . ALA A 1 82 ? 4.751 -9.434 -4.074 1.00 79.12 82 ALA A O 1
ATOM 668 N N . PHE A 1 83 ? 4.623 -7.323 -3.308 1.00 81.12 83 PHE A N 1
ATOM 669 C CA . PHE A 1 83 ? 3.471 -6.934 -4.122 1.00 81.12 83 PHE A CA 1
ATOM 670 C C . PHE A 1 83 ? 3.747 -7.134 -5.617 1.00 81.12 83 PHE A C 1
ATOM 672 O O . PHE A 1 83 ? 2.972 -7.782 -6.304 1.00 81.12 83 PHE A O 1
ATOM 679 N N . PHE A 1 84 ? 4.878 -6.645 -6.132 1.00 81.31 84 PHE A N 1
ATOM 680 C CA . PHE A 1 84 ? 5.210 -6.765 -7.556 1.00 81.31 84 PHE A CA 1
ATOM 681 C C . PHE A 1 84 ? 5.656 -8.162 -8.010 1.00 81.31 84 PHE A C 1
ATOM 683 O O . PHE A 1 84 ? 5.788 -8.382 -9.214 1.00 81.31 84 PHE A O 1
ATOM 690 N N . ASN A 1 85 ? 5.893 -9.095 -7.087 1.00 80.69 85 ASN A N 1
ATOM 691 C CA . ASN A 1 85 ? 6.143 -10.501 -7.415 1.00 80.69 85 ASN A CA 1
ATOM 692 C C . ASN A 1 85 ? 4.855 -11.272 -7.725 1.00 80.69 85 ASN A C 1
ATOM 694 O O . ASN A 1 85 ? 4.923 -12.413 -8.183 1.00 80.69 85 ASN A O 1
ATOM 698 N N . GLU A 1 86 ? 3.699 -10.668 -7.477 1.00 75.56 86 GLU A N 1
ATOM 699 C CA . GLU A 1 86 ? 2.410 -11.307 -7.673 1.00 75.56 86 GLU A CA 1
ATOM 700 C C . GLU A 1 86 ? 1.938 -11.190 -9.114 1.00 75.56 86 GLU A C 1
ATOM 702 O O . GLU A 1 86 ? 2.250 -10.246 -9.849 1.00 75.56 86 GLU A O 1
ATOM 707 N N . VAL A 1 87 ? 1.165 -12.193 -9.519 1.00 65.25 87 VAL A N 1
ATOM 708 C CA . VAL A 1 87 ? 0.564 -12.238 -10.849 1.00 65.25 87 VAL A CA 1
ATOM 709 C C . VAL A 1 87 ? -0.404 -11.064 -10.959 1.00 65.25 87 VAL A C 1
ATOM 711 O O . VAL A 1 87 ? -1.146 -10.801 -10.028 1.00 65.25 87 VAL A O 1
ATOM 714 N N . ASP A 1 88 ? -0.375 -10.322 -12.063 1.00 74.31 88 ASP A N 1
ATOM 715 C CA . ASP A 1 88 ? -1.253 -9.164 -12.293 1.00 74.31 88 ASP A CA 1
ATOM 716 C C . ASP A 1 88 ? -0.961 -7.923 -11.410 1.00 74.31 88 ASP A C 1
ATOM 718 O O . ASP A 1 88 ? -1.647 -6.909 -11.526 1.00 74.31 88 ASP A O 1
ATOM 722 N N . ALA A 1 89 ? 0.115 -7.912 -10.605 1.00 79.75 89 ALA A N 1
ATOM 723 C CA . ALA A 1 89 ? 0.515 -6.739 -9.809 1.00 79.75 89 ALA A CA 1
ATOM 724 C C . ALA A 1 89 ? 0.845 -5.506 -10.665 1.00 79.75 89 ALA A C 1
ATOM 726 O O . ALA A 1 89 ? 0.557 -4.368 -10.290 1.00 79.75 89 ALA A O 1
ATOM 727 N N . ILE A 1 90 ? 1.437 -5.734 -11.841 1.00 83.88 90 ILE A N 1
ATOM 728 C CA . ILE A 1 90 ? 1.709 -4.681 -12.825 1.00 83.88 90 ILE A CA 1
ATOM 729 C C . ILE A 1 90 ? 0.395 -4.111 -13.367 1.00 83.88 90 ILE A C 1
ATOM 731 O O . ILE A 1 90 ? 0.264 -2.894 -13.471 1.00 83.88 90 ILE A O 1
ATOM 735 N N . GLU A 1 91 ? -0.580 -4.968 -13.677 1.00 83.56 91 GLU A N 1
ATOM 736 C CA . GLU A 1 91 ? -1.898 -4.547 -14.167 1.00 83.56 91 GLU A CA 1
ATOM 737 C C . GLU A 1 91 ? -2.668 -3.785 -13.087 1.00 83.56 91 GLU A C 1
ATOM 739 O O . GLU A 1 91 ? -3.247 -2.736 -13.365 1.00 83.56 91 GLU A O 1
ATOM 744 N N . ALA A 1 92 ? -2.592 -4.237 -11.834 1.00 81.56 92 ALA A N 1
ATOM 745 C CA . ALA A 1 92 ? -3.181 -3.550 -10.695 1.00 81.56 92 ALA A CA 1
ATOM 746 C C . ALA A 1 92 ? -2.544 -2.172 -10.464 1.00 81.56 92 ALA A C 1
ATOM 748 O O . ALA A 1 92 ? -3.254 -1.181 -10.314 1.00 81.56 92 ALA A O 1
ATOM 749 N N . ALA A 1 93 ? -1.213 -2.075 -10.498 1.00 84.31 93 ALA A N 1
ATOM 750 C CA . ALA A 1 93 ? -0.514 -0.799 -10.371 1.00 84.31 93 ALA A CA 1
ATOM 751 C C . ALA A 1 93 ? -0.849 0.161 -11.526 1.00 84.31 93 ALA A C 1
ATOM 753 O O . ALA A 1 93 ? -1.067 1.349 -11.297 1.00 84.31 93 ALA A O 1
ATOM 754 N N . GLN A 1 94 ? -0.963 -0.344 -12.755 1.00 84.69 94 GLN A N 1
ATOM 755 C CA . GLN A 1 94 ? -1.402 0.459 -13.899 1.00 84.69 94 GLN A CA 1
ATOM 756 C C . GLN A 1 94 ? -2.848 0.942 -13.743 1.00 84.69 94 GLN A C 1
ATOM 758 O O . GLN A 1 94 ? -3.132 2.106 -14.023 1.00 84.69 94 GLN A O 1
ATOM 763 N N . ALA A 1 95 ? -3.749 0.090 -13.248 1.00 82.50 95 ALA A N 1
ATOM 764 C CA . ALA A 1 95 ? -5.132 0.456 -12.945 1.00 82.50 95 ALA A CA 1
ATOM 765 C C . ALA A 1 95 ? -5.235 1.494 -11.811 1.00 82.50 95 ALA A C 1
ATOM 767 O O . ALA A 1 95 ? -6.123 2.343 -11.830 1.00 82.50 95 ALA A O 1
ATOM 768 N N . LEU A 1 96 ? -4.281 1.495 -10.875 1.00 80.19 96 LEU A N 1
ATOM 769 C CA . LEU A 1 96 ? -4.115 2.540 -9.861 1.00 80.19 96 LEU A CA 1
ATOM 770 C C . LEU A 1 96 ? -3.529 3.851 -10.423 1.00 80.19 96 LEU A C 1
ATOM 772 O O . LEU A 1 96 ? -3.205 4.751 -9.648 1.00 80.19 96 LEU A O 1
ATOM 776 N N . ASP A 1 97 ? -3.391 4.000 -11.743 1.00 83.62 97 ASP A N 1
ATOM 777 C CA . ASP A 1 97 ? -2.781 5.169 -12.390 1.00 83.62 97 ASP A CA 1
ATOM 778 C C . ASP A 1 97 ? -1.318 5.369 -11.947 1.00 83.62 97 ASP A C 1
ATOM 780 O O . ASP A 1 97 ? -0.888 6.459 -11.561 1.00 83.62 97 ASP A O 1
ATOM 784 N N . ILE A 1 98 ? -0.559 4.268 -11.912 1.00 85.06 98 ILE A N 1
ATOM 785 C CA . ILE A 1 98 ? 0.894 4.267 -11.721 1.00 85.06 98 ILE A CA 1
ATOM 786 C C . ILE A 1 98 ? 1.532 3.922 -13.067 1.00 85.06 98 ILE A C 1
ATOM 788 O O . ILE A 1 98 ? 1.267 2.877 -13.663 1.00 85.06 98 ILE A O 1
ATOM 792 N N . SER A 1 99 ? 2.382 4.814 -13.574 1.00 85.56 99 SER A N 1
ATOM 793 C CA . SER A 1 99 ? 3.033 4.612 -14.868 1.00 85.56 99 SER A CA 1
ATOM 794 C C . SER A 1 99 ? 4.059 3.476 -14.819 1.00 85.56 99 SER A C 1
ATOM 796 O O . SER A 1 99 ? 4.682 3.220 -13.791 1.00 85.56 99 SER A O 1
ATOM 798 N N . ALA A 1 100 ? 4.297 2.819 -15.957 1.00 85.06 100 ALA A N 1
ATOM 799 C CA . ALA A 1 100 ? 5.276 1.731 -16.052 1.00 85.06 100 ALA A CA 1
ATOM 800 C C . ALA A 1 100 ? 6.695 2.148 -15.614 1.00 85.06 100 ALA A C 1
ATOM 802 O O . ALA A 1 100 ? 7.407 1.354 -15.008 1.00 85.06 100 ALA A O 1
ATOM 803 N N . ASP A 1 101 ? 7.081 3.401 -15.872 1.00 86.12 101 ASP A N 1
ATOM 804 C CA . ASP A 1 101 ? 8.362 3.974 -15.435 1.00 86.12 101 ASP A CA 1
ATOM 805 C C . ASP A 1 101 ? 8.451 4.060 -13.900 1.00 86.12 101 ASP A C 1
ATOM 807 O O . ASP A 1 101 ? 9.430 3.620 -13.298 1.00 86.12 101 ASP A O 1
ATOM 811 N N . ARG A 1 102 ? 7.368 4.512 -13.247 1.00 85.19 102 ARG A N 1
ATOM 812 C CA . ARG A 1 102 ? 7.252 4.550 -11.781 1.00 85.19 102 ARG A CA 1
ATOM 813 C C . ARG A 1 102 ? 7.226 3.155 -11.173 1.00 85.19 102 ARG A C 1
ATOM 815 O O . ARG A 1 102 ? 7.899 2.925 -10.177 1.00 85.19 102 ARG A O 1
ATOM 822 N N . ILE A 1 103 ? 6.513 2.215 -11.790 1.00 86.62 103 ILE A N 1
ATOM 823 C CA . ILE A 1 103 ? 6.505 0.807 -11.373 1.00 86.62 103 ILE A CA 1
ATOM 824 C C . ILE A 1 103 ? 7.927 0.237 -11.396 1.00 86.62 103 ILE A C 1
ATOM 826 O O . ILE A 1 103 ? 8.372 -0.334 -10.403 1.00 86.62 103 ILE A O 1
ATOM 830 N N . GLN A 1 104 ? 8.669 0.445 -12.487 1.00 85.00 104 GLN A N 1
ATOM 831 C CA . GLN A 1 104 ? 10.061 0.002 -12.575 1.00 85.00 104 GLN A CA 1
ATOM 832 C C . GLN A 1 104 ? 10.941 0.676 -11.522 1.00 85.00 104 GLN A C 1
ATOM 834 O O . GLN A 1 104 ? 11.745 0.004 -10.882 1.00 85.00 104 GLN A O 1
ATOM 839 N N . ALA A 1 105 ? 10.772 1.978 -11.291 1.00 85.81 105 ALA A N 1
ATOM 840 C CA . ALA A 1 105 ? 11.502 2.685 -10.246 1.00 85.81 105 ALA A CA 1
ATOM 841 C C . ALA A 1 105 ? 11.211 2.108 -8.846 1.00 85.81 105 ALA A C 1
ATOM 843 O O . ALA A 1 105 ? 12.142 1.875 -8.075 1.00 85.81 105 ALA A O 1
ATOM 844 N N . LEU A 1 106 ? 9.947 1.805 -8.534 1.00 83.50 106 LEU A N 1
ATOM 845 C CA . LEU A 1 106 ? 9.539 1.172 -7.276 1.00 83.50 106 LEU A CA 1
ATOM 846 C C . LEU A 1 106 ? 10.147 -0.232 -7.122 1.00 83.50 106 LEU A C 1
ATOM 848 O O . LEU A 1 106 ? 10.683 -0.545 -6.061 1.00 83.50 106 LEU A O 1
ATOM 852 N N . GLN A 1 107 ? 10.146 -1.044 -8.186 1.00 81.12 107 GLN A N 1
ATOM 853 C CA . GLN A 1 107 ? 10.788 -2.368 -8.207 1.00 81.12 107 GLN A CA 1
ATOM 854 C C . GLN A 1 107 ? 12.313 -2.296 -8.035 1.00 81.12 107 GLN A C 1
ATOM 856 O O . GLN A 1 107 ? 12.919 -3.194 -7.455 1.00 81.12 107 GLN A O 1
ATOM 861 N N . LEU A 1 108 ? 12.945 -1.227 -8.524 1.00 82.44 108 LEU A N 1
ATOM 862 C CA . LEU A 1 108 ? 14.380 -0.974 -8.364 1.00 82.44 108 LEU A CA 1
ATOM 863 C C . LEU A 1 108 ? 14.740 -0.394 -6.987 1.00 82.44 108 LEU A C 1
ATOM 865 O O . LEU A 1 108 ? 15.921 -0.183 -6.706 1.00 82.44 108 LEU A O 1
ATOM 869 N N . GLY A 1 109 ? 13.749 -0.147 -6.126 1.00 74.19 109 GLY A N 1
ATOM 870 C CA . GLY A 1 109 ? 13.955 0.411 -4.796 1.00 74.19 109 GLY A CA 1
ATOM 871 C C . GLY A 1 109 ? 14.193 1.913 -4.782 1.00 74.19 109 GLY A C 1
ATOM 872 O O . GLY A 1 109 ? 15.033 2.393 -4.019 1.00 74.19 109 GLY A O 1
ATOM 873 N N . ALA A 1 110 ? 13.473 2.656 -5.625 1.00 76.62 110 ALA A N 1
ATOM 874 C CA . ALA A 1 110 ? 13.422 4.109 -5.544 1.00 76.62 110 ALA A CA 1
ATOM 875 C C . ALA A 1 110 ? 13.074 4.585 -4.123 1.00 76.62 110 ALA A C 1
ATOM 877 O O . ALA A 1 110 ? 12.421 3.881 -3.352 1.00 76.62 110 ALA A O 1
ATOM 878 N N . SER A 1 111 ? 13.518 5.792 -3.765 1.00 76.56 111 SER A N 1
ATOM 879 C CA . SER A 1 111 ? 13.289 6.310 -2.418 1.00 76.56 111 SER A CA 1
ATOM 880 C C . SER A 1 111 ? 11.802 6.575 -2.201 1.00 76.56 111 SER A C 1
ATOM 882 O O . SER A 1 111 ? 11.238 7.534 -2.716 1.00 76.56 111 SER A O 1
ATOM 884 N N . PHE A 1 112 ? 11.164 5.737 -1.391 1.00 74.50 112 PHE A N 1
ATOM 885 C CA . PHE A 1 112 ? 9.736 5.822 -1.069 1.00 74.50 112 PHE A CA 1
ATOM 886 C C . PHE A 1 112 ? 9.339 7.097 -0.307 1.00 74.50 112 PHE A C 1
ATOM 888 O O . PHE A 1 112 ? 8.159 7.340 -0.071 1.00 74.50 112 PHE A O 1
ATOM 895 N N . LYS A 1 113 ? 10.330 7.911 0.071 1.00 72.00 113 LYS A N 1
ATOM 896 C CA . LYS A 1 113 ? 10.184 9.187 0.779 1.00 72.00 113 LYS A CA 1
ATOM 897 C C . LYS A 1 113 ? 10.094 10.395 -0.155 1.00 72.00 113 LYS A C 1
ATOM 899 O O . LYS A 1 113 ? 9.803 11.490 0.316 1.00 72.00 113 LYS A O 1
ATOM 904 N N . ASP A 1 114 ? 10.329 10.222 -1.454 1.00 81.12 114 ASP A N 1
ATOM 905 C CA . ASP A 1 114 ? 10.009 11.248 -2.449 1.00 81.12 114 ASP A CA 1
ATOM 906 C C . ASP A 1 114 ? 8.488 11.366 -2.608 1.00 81.12 114 ASP A C 1
ATOM 908 O O . ASP A 1 114 ? 7.792 10.357 -2.723 1.00 81.12 114 ASP A O 1
ATOM 912 N N . GLU A 1 115 ? 7.968 12.593 -2.700 1.00 76.62 115 GLU A N 1
ATOM 913 C CA . GLU A 1 115 ? 6.523 12.874 -2.810 1.00 76.62 115 GLU A CA 1
ATOM 914 C C . GLU A 1 115 ? 5.835 12.078 -3.929 1.00 76.62 115 GLU A C 1
ATOM 916 O O . GLU A 1 115 ? 4.719 11.584 -3.761 1.00 76.62 115 GLU A O 1
ATOM 921 N N . GLN A 1 116 ? 6.520 11.902 -5.062 1.00 77.12 116 GLN A N 1
ATOM 922 C CA . GLN A 1 116 ? 5.987 11.156 -6.199 1.00 77.12 116 GLN A CA 1
ATOM 923 C C . GLN A 1 116 ? 5.784 9.666 -5.904 1.00 77.12 116 GLN A C 1
ATOM 925 O O . GLN A 1 116 ? 4.738 9.129 -6.263 1.00 77.12 116 GLN A O 1
ATOM 930 N N . TYR A 1 117 ? 6.750 9.023 -5.239 1.00 82.12 117 TYR A N 1
ATOM 931 C CA . TYR A 1 117 ? 6.698 7.597 -4.921 1.00 82.12 117 TYR A CA 1
ATOM 932 C C . TYR A 1 117 ? 5.867 7.347 -3.673 1.00 82.12 117 TYR A C 1
ATOM 934 O O . TYR A 1 117 ? 5.226 6.308 -3.586 1.00 82.12 117 TYR A O 1
ATOM 942 N N . LEU A 1 118 ? 5.813 8.309 -2.750 1.00 82.12 118 LEU A N 1
ATOM 943 C CA . LEU A 1 118 ? 4.924 8.268 -1.598 1.00 82.12 118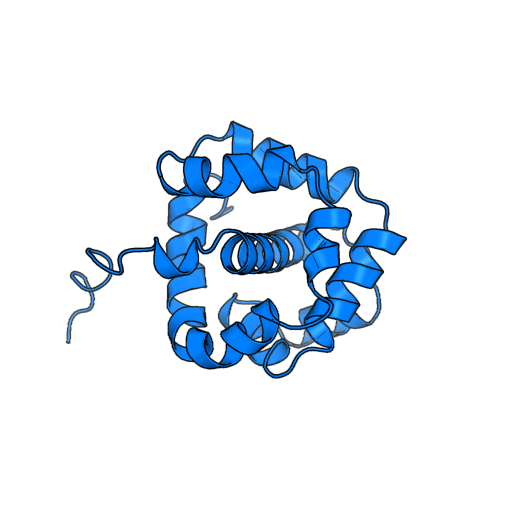 LEU A CA 1
ATOM 944 C C . LEU A 1 118 ? 3.462 8.199 -2.053 1.00 82.12 118 LEU A C 1
ATOM 946 O O . LEU A 1 118 ? 2.709 7.368 -1.555 1.00 82.12 118 LEU A O 1
ATOM 950 N N . ALA A 1 119 ? 3.061 9.015 -3.034 1.00 81.62 119 ALA A N 1
ATOM 951 C CA . ALA A 1 119 ? 1.713 8.958 -3.602 1.00 81.62 119 ALA A CA 1
ATOM 952 C C . ALA A 1 119 ? 1.399 7.592 -4.243 1.00 81.62 119 ALA A C 1
ATOM 954 O O . ALA A 1 119 ? 0.309 7.054 -4.042 1.00 81.62 119 ALA A O 1
ATOM 955 N N . ASP A 1 120 ? 2.357 7.006 -4.966 1.00 84.75 120 ASP A N 1
ATOM 956 C CA . ASP A 1 120 ? 2.203 5.672 -5.559 1.00 84.75 120 ASP A CA 1
ATOM 957 C C . ASP A 1 120 ? 2.153 4.574 -4.489 1.00 84.75 120 ASP A C 1
ATOM 959 O O . ASP A 1 120 ? 1.338 3.653 -4.568 1.00 84.75 120 ASP A O 1
ATOM 963 N N . LEU A 1 121 ? 2.957 4.697 -3.432 1.00 83.62 121 LEU A N 1
ATOM 964 C CA . LEU A 1 121 ? 2.943 3.757 -2.321 1.00 83.62 121 LEU A CA 1
ATOM 965 C C . LEU A 1 121 ? 1.627 3.788 -1.571 1.00 83.62 121 LEU A C 1
ATOM 967 O O . LEU A 1 121 ? 1.106 2.732 -1.242 1.00 83.62 121 LEU A O 1
ATOM 971 N N . LYS A 1 122 ? 1.058 4.974 -1.336 1.00 82.62 122 LYS A N 1
ATOM 972 C CA . LYS A 1 122 ? -0.268 5.098 -0.722 1.00 82.62 122 LYS A CA 1
ATOM 973 C C . LYS A 1 122 ? -1.311 4.323 -1.520 1.00 82.62 122 LYS A C 1
ATOM 975 O O . LYS A 1 122 ? -2.128 3.636 -0.912 1.00 82.62 122 LYS A O 1
ATOM 980 N N . LYS A 1 123 ? -1.272 4.388 -2.858 1.00 84.81 123 LYS A N 1
ATOM 981 C CA . LYS A 1 123 ? -2.171 3.620 -3.737 1.00 84.81 123 LYS A CA 1
ATOM 982 C C . LYS A 1 123 ? -1.995 2.111 -3.532 1.00 84.81 123 LYS A C 1
ATOM 984 O O . LYS A 1 123 ? -2.978 1.422 -3.271 1.00 84.81 123 LYS A O 1
ATOM 989 N N . ILE A 1 124 ? -0.754 1.619 -3.580 1.00 84.38 124 ILE A N 1
ATOM 990 C CA . ILE A 1 124 ? -0.430 0.192 -3.395 1.00 84.38 124 ILE A CA 1
ATOM 991 C C . ILE A 1 124 ? -0.825 -0.280 -1.992 1.00 84.38 124 ILE A C 1
ATOM 993 O O . ILE A 1 124 ? -1.534 -1.268 -1.847 1.00 84.38 124 ILE A O 1
ATOM 997 N N . VAL A 1 125 ? -0.435 0.461 -0.954 1.00 82.38 125 VAL A N 1
ATOM 998 C CA . VAL A 1 125 ? -0.771 0.166 0.443 1.00 82.38 125 VAL A CA 1
ATOM 999 C C . VAL A 1 125 ? -2.282 0.130 0.647 1.00 82.38 125 VAL A C 1
ATOM 1001 O O . VAL A 1 125 ? -2.789 -0.786 1.286 1.00 82.38 125 VAL A O 1
ATOM 1004 N N . THR A 1 126 ? -3.011 1.101 0.095 1.00 82.19 126 THR A N 1
ATOM 1005 C CA . THR A 1 126 ? -4.476 1.147 0.190 1.00 82.19 126 THR A CA 1
ATOM 1006 C C . THR A 1 126 ? -5.104 -0.080 -0.468 1.00 82.19 126 THR A C 1
ATOM 1008 O O . THR A 1 126 ? -6.042 -0.645 0.088 1.00 82.19 126 THR A O 1
ATOM 1011 N N . LEU A 1 127 ? -4.572 -0.528 -1.612 1.00 80.75 127 LEU A N 1
ATOM 1012 C CA . LEU A 1 127 ? -5.016 -1.756 -2.269 1.00 80.75 127 LEU A CA 1
ATOM 1013 C C . LEU A 1 127 ? -4.744 -2.997 -1.410 1.00 80.75 127 LEU A C 1
ATOM 1015 O O . LEU A 1 127 ? -5.655 -3.796 -1.206 1.00 80.75 127 LEU A O 1
ATOM 1019 N N . CYS A 1 128 ? -3.536 -3.131 -0.859 1.00 80.50 128 CYS A N 1
ATOM 1020 C CA . CYS A 1 128 ? -3.188 -4.238 0.033 1.00 80.50 128 CYS A CA 1
ATOM 1021 C C . CYS A 1 128 ? -4.100 -4.270 1.268 1.00 80.50 128 CYS A C 1
ATOM 1023 O O . CYS A 1 128 ? -4.688 -5.302 1.573 1.00 80.50 128 CYS A O 1
ATOM 1025 N N . LEU A 1 129 ? -4.292 -3.127 1.937 1.00 80.06 129 LEU A N 1
ATOM 1026 C CA . LEU A 1 129 ? -5.191 -3.011 3.089 1.00 80.06 129 LEU A CA 1
ATOM 1027 C C . LEU A 1 129 ? -6.625 -3.388 2.728 1.00 80.06 129 LEU A C 1
ATOM 1029 O O . LEU A 1 129 ? -7.309 -4.026 3.526 1.00 80.06 129 LEU A O 1
ATOM 1033 N N . ALA A 1 130 ? -7.083 -3.030 1.530 1.00 79.56 130 ALA A N 1
ATOM 1034 C CA . ALA A 1 130 ? -8.410 -3.402 1.084 1.00 79.56 130 ALA A CA 1
ATOM 1035 C C . ALA A 1 130 ? -8.560 -4.916 0.934 1.00 79.56 130 ALA A C 1
ATOM 1037 O O . ALA A 1 130 ? -9.556 -5.469 1.402 1.00 79.56 130 ALA A O 1
ATOM 1038 N N . LEU A 1 131 ? -7.582 -5.563 0.291 1.00 77.25 131 LEU A N 1
ATOM 1039 C CA . LEU A 1 131 ? -7.565 -7.011 0.061 1.00 77.25 131 LEU A CA 1
ATOM 1040 C C . LEU A 1 131 ? -7.557 -7.783 1.381 1.00 77.25 131 LEU A C 1
ATOM 1042 O O . LEU A 1 131 ? -8.267 -8.773 1.521 1.00 77.25 131 LEU A O 1
ATOM 1046 N N . GLU A 1 132 ? -6.809 -7.285 2.360 1.00 76.25 132 GLU A N 1
ATOM 1047 C CA . GLU A 1 132 ? -6.660 -7.911 3.676 1.00 76.25 132 GLU A CA 1
ATOM 1048 C C . GLU A 1 132 ? -7.882 -7.709 4.581 1.00 76.25 132 GLU A C 1
ATOM 1050 O O . GLU A 1 132 ? -8.253 -8.590 5.352 1.00 76.25 132 GLU A O 1
ATOM 1055 N N . THR A 1 133 ? -8.517 -6.537 4.510 1.00 75.38 133 THR A N 1
ATOM 1056 C CA . THR A 1 133 ? -9.682 -6.201 5.350 1.00 75.38 133 THR A CA 1
ATOM 1057 C C . THR A 1 133 ? -11.013 -6.616 4.730 1.00 75.38 133 THR A C 1
ATOM 1059 O O . THR A 1 133 ? -12.073 -6.255 5.250 1.00 75.38 133 THR A O 1
ATOM 1062 N N . ASP A 1 134 ? -10.974 -7.327 3.598 1.00 73.88 134 ASP A N 1
ATOM 1063 C CA . ASP A 1 134 ? -12.146 -7.631 2.773 1.00 73.88 134 ASP A CA 1
ATOM 1064 C C . ASP A 1 134 ? -12.984 -6.389 2.456 1.00 73.88 134 ASP A C 1
ATOM 1066 O O . ASP A 1 134 ? -14.192 -6.440 2.216 1.00 73.88 134 ASP A O 1
ATOM 1070 N N . ALA A 1 135 ? -12.333 -5.228 2.434 1.00 72.94 135 ALA A N 1
ATOM 1071 C CA . ALA A 1 135 ? -12.999 -3.985 2.118 1.00 72.94 135 ALA A CA 1
ATOM 1072 C C . ALA A 1 135 ? -13.494 -3.968 0.672 1.00 72.94 135 ALA A C 1
ATOM 1074 O O . ALA A 1 135 ? -14.471 -3.286 0.391 1.00 72.94 135 ALA A O 1
ATOM 1075 N N . LEU A 1 136 ? -12.865 -4.741 -0.224 1.00 68.31 136 LEU A N 1
ATOM 1076 C CA . LEU A 1 136 ? -13.351 -4.932 -1.593 1.00 68.31 136 LEU A CA 1
ATOM 1077 C C . LEU A 1 136 ? -14.751 -5.517 -1.629 1.00 68.31 136 LEU A C 1
ATOM 1079 O O . LEU A 1 136 ? -15.574 -5.060 -2.412 1.00 68.31 136 LEU A O 1
ATOM 1083 N N . GLU A 1 137 ? -15.020 -6.506 -0.779 1.00 65.94 137 GLU A N 1
ATOM 1084 C CA . GLU A 1 137 ? -16.341 -7.124 -0.701 1.00 65.94 137 GLU A CA 1
ATOM 1085 C C . GLU A 1 137 ? -17.366 -6.171 -0.072 1.00 65.94 137 GLU A C 1
ATOM 1087 O O . GLU A 1 137 ? -18.558 -6.259 -0.357 1.00 65.94 137 GLU A O 1
ATOM 1092 N N . GLN A 1 138 ? -16.902 -5.238 0.764 1.00 63.03 138 GLN A N 1
ATOM 1093 C CA . GLN A 1 138 ? -17.738 -4.245 1.441 1.00 63.03 138 GLN A CA 1
ATOM 1094 C C . GLN A 1 138 ? -17.979 -2.973 0.625 1.00 63.03 138 GLN A C 1
ATOM 1096 O O . GLN A 1 138 ? -18.843 -2.169 0.984 1.00 63.03 138 GLN A O 1
ATOM 1101 N N . VAL A 1 139 ? -17.239 -2.766 -0.464 1.00 59.44 139 VAL A N 1
ATOM 1102 C CA . VAL A 1 139 ? -17.509 -1.683 -1.407 1.00 59.44 139 VAL A CA 1
ATOM 1103 C C . VAL A 1 139 ? -18.697 -2.117 -2.243 1.00 59.44 139 VAL A C 1
ATOM 1105 O O . VAL A 1 139 ? -18.575 -2.699 -3.318 1.00 59.44 139 VAL A O 1
ATOM 1108 N N . GLU A 1 140 ? -19.886 -1.843 -1.713 1.00 49.41 140 GLU A N 1
ATOM 1109 C CA . GLU A 1 140 ? -21.096 -1.875 -2.510 1.00 49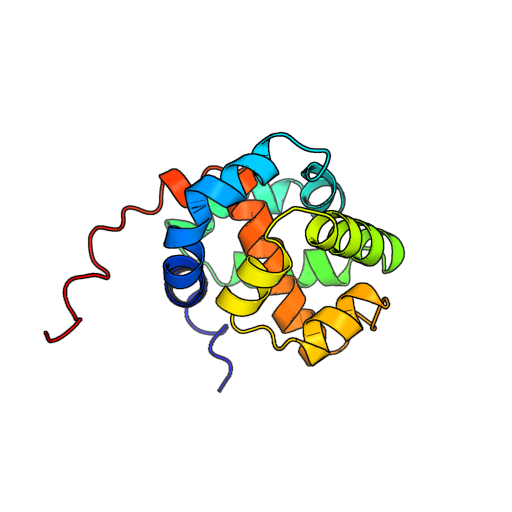.41 140 GLU A CA 1
ATOM 1110 C C . GLU A 1 140 ? -20.879 -0.953 -3.717 1.00 49.41 140 GLU A C 1
ATOM 1112 O O . GLU A 1 140 ? -20.796 0.267 -3.590 1.00 49.41 140 GLU A O 1
ATOM 1117 N N . VAL A 1 141 ? -20.828 -1.543 -4.913 1.00 50.09 141 VAL A N 1
ATOM 1118 C CA . VAL A 1 141 ? -20.844 -0.844 -6.216 1.00 50.09 141 VAL A CA 1
ATOM 1119 C C . VAL A 1 141 ? -22.131 0.001 -6.389 1.00 50.09 141 VAL A C 1
ATOM 1121 O O . VAL A 1 141 ? -22.325 0.699 -7.384 1.00 50.09 141 VAL A O 1
ATOM 1124 N N . SER A 1 142 ? -23.019 -0.038 -5.396 1.00 36.88 142 SER A N 1
ATOM 1125 C CA . SER A 1 142 ? -24.248 0.724 -5.220 1.00 36.88 142 SER A CA 1
ATOM 1126 C C . SER A 1 142 ? -23.980 2.222 -4.994 1.00 36.88 142 SER A C 1
ATOM 1128 O O . SER A 1 142 ? -24.163 2.717 -3.891 1.00 36.88 142 SER A O 1
ATOM 1130 N N . ASP A 1 143 ? -23.478 2.922 -6.017 1.00 39.72 143 ASP A N 1
ATOM 1131 C CA . ASP A 1 143 ? -23.996 4.226 -6.498 1.00 39.72 143 ASP A CA 1
ATOM 1132 C C . ASP A 1 143 ? -23.131 4.792 -7.644 1.00 39.72 143 ASP A C 1
ATOM 1134 O O . ASP A 1 143 ? -23.589 5.603 -8.443 1.00 39.72 143 ASP A O 1
ATOM 1138 N N . SER A 1 144 ? -21.877 4.343 -7.793 1.00 44.03 144 SER A N 1
ATOM 1139 C CA . SER A 1 144 ? -20.937 4.926 -8.769 1.00 44.03 144 SER A CA 1
ATOM 1140 C C . SER A 1 144 ? -21.215 4.576 -10.241 1.00 44.03 144 SER A C 1
ATOM 1142 O O . SER A 1 144 ? -20.520 5.073 -11.121 1.00 44.03 144 SER A O 1
ATOM 1144 N N . LEU A 1 145 ? -22.236 3.763 -10.528 1.00 46.41 145 LEU A N 1
ATOM 1145 C CA . LEU A 1 145 ? -22.685 3.442 -11.891 1.00 46.41 145 LEU A CA 1
ATOM 1146 C C . LEU A 1 145 ? -23.883 4.282 -12.373 1.00 46.41 145 LEU A C 1
ATOM 1148 O O . LEU A 1 145 ? -24.369 4.042 -13.476 1.00 46.41 145 LEU A O 1
ATOM 1152 N N . GLN A 1 146 ? -24.376 5.256 -11.596 1.00 42.22 146 GLN A N 1
ATOM 1153 C CA . GLN A 1 146 ? -25.495 6.100 -12.047 1.00 42.22 146 GLN A CA 1
ATOM 1154 C C . GLN A 1 146 ? -25.092 7.286 -12.940 1.00 42.22 146 GLN A C 1
ATOM 1156 O O . GLN A 1 146 ? -25.973 7.863 -13.572 1.00 42.22 146 GLN A O 1
ATOM 1161 N N . ASP A 1 147 ? -23.800 7.614 -13.064 1.00 42.72 147 ASP A N 1
ATOM 1162 C CA . ASP A 1 147 ? -23.330 8.785 -13.831 1.00 42.72 147 ASP A CA 1
ATOM 1163 C C . ASP A 1 147 ? -22.363 8.424 -14.976 1.00 42.72 147 ASP A C 1
ATOM 1165 O O . ASP A 1 147 ? -21.438 9.165 -15.291 1.00 42.72 147 ASP A O 1
ATOM 1169 N N . TYR A 1 148 ? -22.551 7.268 -15.622 1.00 31.81 148 TYR A N 1
ATOM 1170 C CA . TYR A 1 148 ? -21.933 7.022 -16.929 1.00 31.81 148 TYR A CA 1
ATOM 1171 C C . TYR A 1 148 ? -22.994 7.235 -18.015 1.00 31.81 148 TYR A C 1
ATOM 1173 O O . TYR A 1 148 ? -23.881 6.388 -18.162 1.00 31.81 148 TYR A O 1
ATOM 1181 N N . PRO A 1 149 ? -22.976 8.354 -18.766 1.00 47.44 149 PRO A N 1
ATOM 1182 C CA . PRO A 1 149 ? -23.848 8.474 -19.922 1.00 47.44 149 PRO A CA 1
ATOM 1183 C C . PRO A 1 149 ? -23.419 7.429 -20.963 1.00 47.44 149 PRO A C 1
ATOM 1185 O O . PRO A 1 149 ? -22.251 7.387 -21.355 1.00 47.44 149 PRO A O 1
ATOM 1188 N N . MET A 1 150 ? -24.366 6.565 -21.349 1.00 41.78 150 MET A N 1
ATOM 1189 C CA . MET A 1 150 ? -24.259 5.652 -22.499 1.00 41.78 150 MET A CA 1
ATOM 1190 C C . MET A 1 150 ? -23.908 6.390 -23.790 1.00 41.78 150 MET A C 1
ATOM 1192 O O . MET A 1 150 ? -24.454 7.499 -24.004 1.00 41.78 150 MET A O 1
#

Sequence (150 aa):
MDYFSTNFKAFFNAYFLAVLPLFNHLISFKGYDMLKMIDVLDQRLVQNFTQALQSPTPQFEEQLDQGILNASDLELNHAVTAFFNEVDAIEAAQALDISADRIQALQLGASFKDEQYLADLKKIVTLCLALETDALEQVEVSDSLQDYPM

pLDDT: mean 71.9, std 13.25, range [31.81, 86.62]

Secondary structure (DSSP, 8-state):
--TTTT-HHHHHHHHHHHHGGGHHHHGGGGTSTTTHHHHHS-HHHHHHHHHHHHS--HHHHHHHHHHHHHS-HHHHHHHHHHHHTSTTHHHHHHHTT--HHHHHHHHTT--TTSHHHHHHHHHHHHHHHHHHTTHHHH---TTTTTT---

Radius of gyration: 14.56 Å; chains: 1; bounding box: 40×36×37 Å